Protein AF-A0A535AW73-F1 (afdb_monomer_lite)

Secondary structure (DSSP, 8-state):
-EEEEEEEEPPTT-HHHHHHHHHH----GGGSTT--EEEEEE-TTT-EEEEEEEE-TTSS---

Foldseek 3Di:
DDKDKDKDADDPPCLVVVVVCVVPDDDPLVVAPAWDDKDKDDDPPRSMIMMITDHPPPPPPDD

Sequence (63 aa):
MSIAMNRFRVSAGREADFDRTWRERKSYLGGVPGFAQFALLRDEGSGEYVSHTHLPLAIGRDR

Structure (mmCIF, N/CA/C/O backbone):
data_AF-A0A535AW73-F1
#
_entry.id   AF-A0A535AW73-F1
#
loop_
_atom_site.group_PDB
_atom_site.id
_atom_site.type_symbol
_atom_site.label_atom_id
_atom_site.label_alt_id
_atom_site.label_comp_id
_atom_site.label_asym_id
_atom_site.label_entity_id
_atom_site.label_seq_id
_atom_site.pdbx_PDB_ins_code
_atom_site.Cartn_x
_atom_site.Cartn_y
_atom_site.Cartn_z
_atom_site.occupancy
_atom_site.B_iso_or_equiv
_atom_site.auth_seq_id
_atom_site.auth_comp_id
_atom_site.auth_asym_id
_atom_site.auth_atom_id
_atom_site.pdbx_PDB_model_num
ATOM 1 N N . MET A 1 1 ? 19.729 5.985 -7.330 1.00 79.75 1 MET A N 1
ATOM 2 C CA . MET A 1 1 ? 18.442 5.443 -6.866 1.00 79.75 1 MET A CA 1
ATOM 3 C C . MET A 1 1 ? 17.619 6.598 -6.320 1.00 79.75 1 MET A C 1
ATOM 5 O O . MET A 1 1 ? 18.212 7.476 -5.705 1.00 79.75 1 MET A O 1
ATOM 9 N N . SER A 1 2 ? 16.313 6.625 -6.546 1.0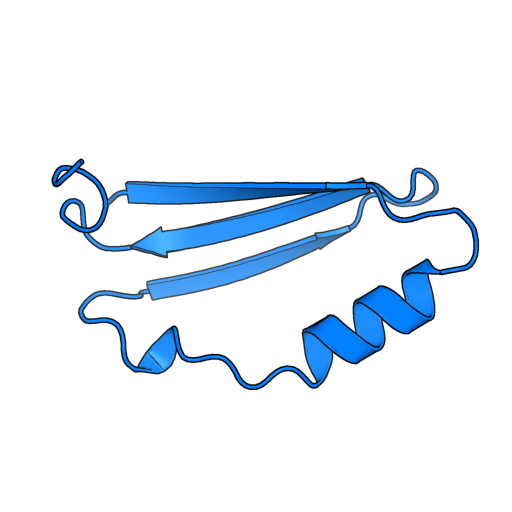0 87.38 2 SER A N 1
ATOM 10 C CA . SER A 1 2 ? 15.383 7.532 -5.868 1.00 87.38 2 SER A CA 1
ATOM 11 C C . SER A 1 2 ? 14.352 6.716 -5.086 1.00 87.38 2 SER A C 1
ATOM 13 O O . SER A 1 2 ? 14.122 5.538 -5.379 1.00 87.38 2 SER A O 1
ATOM 15 N N . ILE A 1 3 ? 13.756 7.340 -4.068 1.00 89.94 3 ILE A N 1
ATOM 16 C CA . ILE A 1 3 ? 12.657 6.757 -3.300 1.00 89.94 3 ILE A CA 1
ATOM 17 C C . ILE A 1 3 ? 11.445 7.663 -3.461 1.00 89.94 3 ILE A C 1
ATOM 19 O O . ILE A 1 3 ? 11.503 8.842 -3.119 1.00 89.94 3 ILE A O 1
ATOM 23 N N . ALA A 1 4 ? 10.348 7.105 -3.967 1.00 92.56 4 ALA A N 1
ATOM 24 C CA . ALA A 1 4 ? 9.048 7.757 -3.904 1.00 92.56 4 ALA A CA 1
ATOM 25 C C . ALA A 1 4 ? 8.317 7.296 -2.637 1.00 92.56 4 ALA A C 1
ATOM 27 O O . ALA A 1 4 ? 8.187 6.090 -2.396 1.00 92.56 4 ALA A O 1
ATOM 28 N N . MET A 1 5 ? 7.842 8.257 -1.841 1.00 95.38 5 MET A N 1
ATOM 29 C CA . MET A 1 5 ? 7.098 8.003 -0.611 1.00 95.38 5 MET A CA 1
ATOM 30 C C . MET A 1 5 ? 5.748 8.708 -0.649 1.00 95.38 5 MET A C 1
ATOM 32 O O . MET A 1 5 ? 5.691 9.930 -0.729 1.00 95.38 5 MET A O 1
ATOM 36 N N . ASN A 1 6 ? 4.666 7.936 -0.573 1.00 94.25 6 ASN A N 1
ATOM 37 C CA . ASN A 1 6 ? 3.314 8.471 -0.446 1.00 94.25 6 ASN A CA 1
ATOM 38 C C . ASN A 1 6 ? 2.828 8.229 0.975 1.00 94.25 6 ASN A C 1
ATOM 40 O O . ASN A 1 6 ? 3.084 7.161 1.534 1.00 94.25 6 ASN A O 1
ATOM 44 N N . ARG A 1 7 ? 2.099 9.196 1.530 1.00 95.56 7 ARG A N 1
ATOM 45 C CA . ARG A 1 7 ? 1.419 9.074 2.817 1.00 95.56 7 ARG A CA 1
ATOM 46 C C . ARG A 1 7 ? -0.085 9.130 2.590 1.00 95.56 7 ARG A C 1
ATOM 48 O O . ARG A 1 7 ? -0.566 10.015 1.886 1.00 95.56 7 ARG A O 1
ATOM 55 N N . PHE A 1 8 ? -0.809 8.202 3.199 1.00 94.81 8 PHE A N 1
ATOM 56 C CA . PHE A 1 8 ? -2.263 8.129 3.138 1.00 94.81 8 PHE A CA 1
ATOM 57 C C . PHE A 1 8 ? -2.827 8.136 4.551 1.00 94.81 8 PHE A C 1
ATOM 59 O O . PHE A 1 8 ? -2.275 7.498 5.445 1.00 94.81 8 PHE A O 1
ATOM 66 N N . ARG A 1 9 ? -3.962 8.810 4.724 1.00 95.94 9 ARG A N 1
ATOM 67 C CA . ARG A 1 9 ? -4.777 8.715 5.930 1.00 95.94 9 ARG A CA 1
ATOM 68 C C . ARG A 1 9 ? -6.131 8.141 5.551 1.00 95.94 9 ARG A C 1
ATOM 70 O O . ARG A 1 9 ? -6.838 8.720 4.727 1.00 95.94 9 ARG A O 1
ATOM 77 N N . VAL A 1 10 ? -6.466 6.995 6.123 1.00 95.38 10 VAL A N 1
ATOM 78 C CA . VAL A 1 10 ? -7.719 6.284 5.868 1.00 95.38 10 VAL A CA 1
ATOM 79 C C . VAL A 1 10 ? -8.720 6.639 6.961 1.00 95.38 10 VAL A C 1
ATOM 81 O O . VAL A 1 10 ? -8.361 6.807 8.123 1.00 95.38 10 VAL A O 1
ATOM 84 N N . SER A 1 11 ? -9.988 6.795 6.586 1.00 95.25 11 SER A N 1
ATOM 85 C CA . SER A 1 11 ? -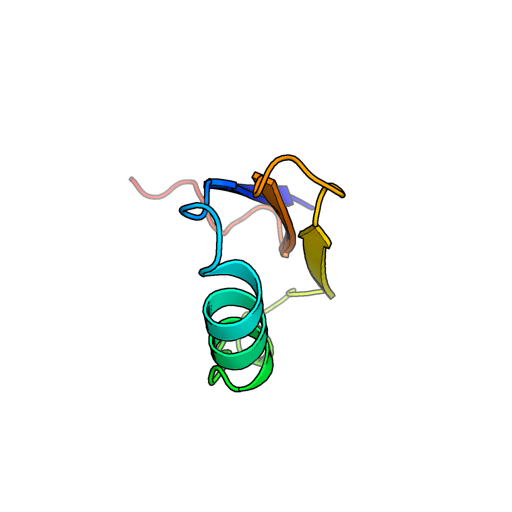11.063 7.016 7.554 1.00 95.25 11 SER A CA 1
ATOM 86 C C . SER A 1 11 ? -11.225 5.801 8.470 1.00 95.25 11 SER A C 1
ATOM 88 O O . SER A 1 11 ? -11.199 4.666 7.993 1.00 95.25 11 SER A O 1
ATOM 90 N N . ALA A 1 12 ? -11.452 6.048 9.762 1.00 94.19 12 ALA A N 1
ATOM 91 C CA . ALA A 1 12 ? -11.633 4.995 10.757 1.00 94.19 12 ALA A CA 1
ATOM 92 C C . ALA A 1 12 ? -12.710 3.979 10.333 1.00 94.19 12 ALA A C 1
ATOM 94 O O . ALA A 1 12 ? -13.793 4.358 9.878 1.00 94.19 12 ALA A O 1
ATOM 95 N N . GLY A 1 13 ? -12.402 2.690 10.473 1.00 94.62 13 GLY A N 1
ATOM 96 C CA . GLY A 1 13 ? -13.278 1.580 10.091 1.00 94.62 13 GLY A CA 1
ATOM 97 C C . GLY A 1 13 ? -13.224 1.205 8.605 1.00 94.62 13 GLY A C 1
ATOM 98 O O . GLY A 1 13 ? -13.887 0.253 8.196 1.00 94.62 13 GLY A O 1
ATOM 99 N N . ARG A 1 14 ? -12.452 1.923 7.776 1.00 95.81 14 ARG A N 1
ATOM 100 C CA . ARG A 1 14 ? -12.282 1.645 6.333 1.00 95.81 14 ARG A CA 1
ATOM 101 C C . ARG A 1 14 ? -10.936 1.014 5.988 1.00 95.81 14 ARG A C 1
ATOM 103 O O . ARG A 1 14 ? -10.636 0.797 4.817 1.00 95.81 14 ARG A O 1
ATOM 110 N N . GLU A 1 15 ? -10.124 0.691 6.985 1.00 95.38 15 GLU A N 1
ATOM 111 C CA . GLU A 1 15 ? -8.781 0.145 6.812 1.00 95.38 15 GLU A CA 1
ATOM 112 C C . GLU A 1 15 ? -8.801 -1.206 6.098 1.00 95.38 15 GLU A C 1
ATOM 114 O O . GLU A 1 15 ? -8.000 -1.434 5.200 1.00 95.38 15 GLU A O 1
ATOM 119 N N . ALA A 1 16 ? -9.750 -2.081 6.440 1.00 94.81 16 ALA A N 1
ATOM 120 C CA . ALA A 1 16 ? -9.876 -3.388 5.796 1.00 94.81 16 ALA A CA 1
ATOM 121 C C . ALA A 1 16 ? -10.222 -3.270 4.299 1.00 94.81 16 ALA A C 1
ATOM 123 O O . ALA A 1 16 ? -9.664 -3.993 3.472 1.00 94.81 16 ALA A O 1
ATOM 124 N N . ASP A 1 17 ? -11.100 -2.328 3.939 1.00 96.31 17 ASP A N 1
ATOM 125 C CA . ASP A 1 17 ? -11.432 -2.037 2.540 1.00 96.31 17 ASP A CA 1
ATOM 126 C C . ASP A 1 17 ? -10.231 -1.476 1.779 1.00 96.31 17 ASP A C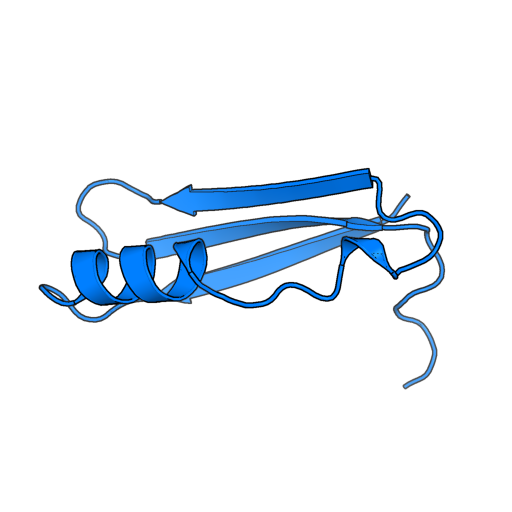 1
ATOM 128 O O . ASP A 1 17 ? -9.970 -1.880 0.641 1.00 96.31 17 ASP A O 1
ATOM 132 N N . PHE A 1 18 ? -9.506 -0.545 2.405 1.00 95.50 18 PHE A N 1
ATOM 133 C CA . PHE A 1 18 ? -8.291 0.033 1.846 1.00 95.50 18 PHE A CA 1
ATOM 134 C C . PHE A 1 18 ? -7.244 -1.053 1.600 1.00 95.50 18 PHE A C 1
ATOM 136 O O . PHE A 1 18 ? -6.747 -1.182 0.484 1.00 95.50 18 PHE A O 1
ATOM 143 N N . ASP A 1 19 ? -6.978 -1.884 2.603 1.00 94.56 19 ASP A N 1
ATOM 144 C CA . ASP A 1 19 ? -6.038 -2.993 2.527 1.00 94.56 19 ASP A CA 1
ATOM 145 C C . ASP A 1 19 ? -6.403 -3.988 1.420 1.00 94.56 19 ASP A C 1
ATOM 147 O O . ASP A 1 19 ? -5.529 -4.437 0.675 1.00 94.56 19 ASP A O 1
ATOM 151 N N . ARG A 1 20 ? -7.687 -4.346 1.300 1.00 96.25 20 ARG A N 1
ATOM 152 C CA . ARG A 1 20 ? -8.183 -5.226 0.235 1.00 96.25 20 ARG A CA 1
ATOM 153 C C . ARG A 1 20 ? -7.951 -4.601 -1.138 1.00 96.25 20 ARG A C 1
ATOM 155 O O . ARG A 1 20 ? -7.315 -5.218 -1.985 1.00 96.25 20 ARG A O 1
ATOM 162 N N . THR A 1 21 ? -8.379 -3.353 -1.319 1.00 94.62 21 THR A N 1
ATOM 163 C CA . THR A 1 21 ? -8.214 -2.621 -2.582 1.00 94.62 21 THR A CA 1
ATOM 164 C C . THR A 1 21 ? -6.739 -2.512 -2.962 1.00 94.62 21 THR A C 1
ATOM 166 O O . THR A 1 21 ? -6.376 -2.745 -4.111 1.00 94.62 21 THR A O 1
ATOM 169 N N . TRP A 1 22 ? -5.860 -2.206 -2.000 1.00 92.00 22 TRP A N 1
ATOM 170 C CA . TRP A 1 22 ? -4.423 -2.136 -2.246 1.00 92.00 22 TRP A CA 1
ATOM 171 C C . TRP A 1 22 ? -3.820 -3.501 -2.576 1.00 92.00 22 TRP A C 1
ATOM 173 O O . TRP A 1 22 ? -2.950 -3.555 -3.442 1.00 92.00 22 TRP A O 1
ATOM 183 N N . ARG A 1 23 ? -4.256 -4.596 -1.945 1.00 91.75 23 ARG A N 1
ATOM 184 C CA . ARG A 1 23 ? -3.776 -5.954 -2.261 1.00 91.75 23 ARG A CA 1
ATOM 185 C C . ARG A 1 23 ? -4.222 -6.438 -3.638 1.00 91.75 23 ARG A C 1
ATOM 187 O O . ARG A 1 23 ? -3.428 -7.043 -4.347 1.00 91.75 23 ARG A O 1
ATOM 194 N N . GLU A 1 24 ? -5.461 -6.154 -4.015 1.00 95.50 24 GLU A N 1
ATOM 195 C CA . GLU A 1 24 ? -6.072 -6.630 -5.262 1.00 95.50 24 GLU A CA 1
ATOM 196 C C . GLU A 1 24 ? -5.758 -5.732 -6.467 1.00 95.50 24 GLU A C 1
ATOM 198 O O . GLU A 1 24 ? -6.070 -6.076 -7.609 1.00 95.50 24 GLU A O 1
ATOM 203 N N . ARG A 1 25 ? -5.134 -4.569 -6.242 1.00 93.81 25 ARG A N 1
ATOM 204 C CA . ARG A 1 25 ? -4.869 -3.610 -7.314 1.00 93.81 25 A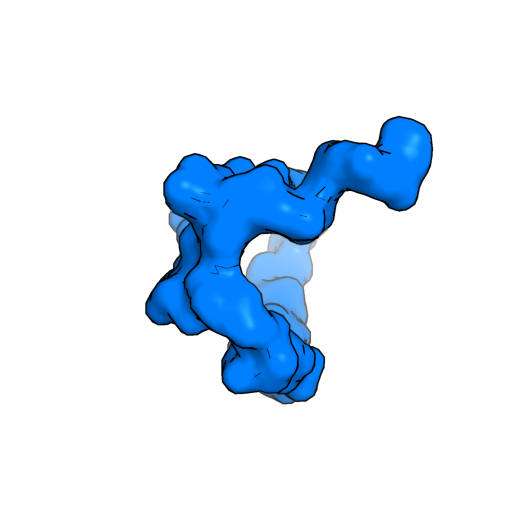RG A CA 1
ATOM 205 C C . ARG A 1 25 ? -3.981 -4.208 -8.401 1.00 93.81 25 ARG A C 1
ATOM 207 O O . ARG A 1 25 ? -2.932 -4.802 -8.144 1.00 93.81 25 ARG A O 1
ATOM 214 N N . LYS A 1 26 ? -4.322 -3.898 -9.649 1.00 93.38 26 LYS A N 1
ATOM 215 C CA . LYS A 1 26 ? -3.405 -4.084 -10.770 1.00 93.38 26 LYS A CA 1
ATOM 216 C C . LYS A 1 26 ? -2.271 -3.061 -10.665 1.00 93.38 26 LYS A C 1
ATOM 218 O O . LYS A 1 26 ? -2.496 -1.861 -10.808 1.00 93.38 26 LYS A O 1
ATOM 223 N N . SER A 1 27 ? -1.054 -3.533 -10.402 1.00 90.81 27 SER A N 1
ATOM 224 C CA . SER A 1 27 ? 0.148 -2.696 -10.377 1.00 90.81 27 SER A CA 1
ATOM 225 C C . SER A 1 27 ? 0.831 -2.677 -11.743 1.00 90.81 27 SER A C 1
ATOM 227 O O . SER A 1 27 ? 0.982 -3.718 -12.378 1.00 90.81 27 SER A O 1
ATOM 229 N N . TYR A 1 28 ? 1.299 -1.501 -12.160 1.00 91.88 28 TYR A N 1
ATOM 230 C CA . TYR A 1 28 ? 2.108 -1.318 -13.371 1.00 91.88 28 TYR A CA 1
ATOM 231 C C . TYR A 1 28 ? 3.600 -1.110 -13.062 1.00 91.88 28 TYR A C 1
ATOM 233 O O . TYR A 1 28 ? 4.402 -0.974 -13.982 1.00 91.88 28 TYR A O 1
ATOM 241 N N . LEU A 1 29 ? 3.994 -1.118 -11.779 1.00 91.00 29 LEU A N 1
ATOM 242 C CA . LEU A 1 29 ? 5.376 -0.861 -11.350 1.00 91.00 29 LEU A CA 1
ATOM 243 C C . LEU A 1 29 ? 6.371 -1.891 -11.898 1.00 91.00 29 LEU A C 1
ATOM 245 O O . LEU A 1 29 ? 7.496 -1.530 -12.215 1.00 91.00 29 LEU A O 1
ATOM 249 N N . GLY A 1 30 ? 5.945 -3.145 -12.083 1.00 89.94 30 GLY A N 1
ATOM 250 C CA . GLY A 1 30 ? 6.794 -4.186 -12.674 1.00 89.94 30 GLY A CA 1
ATOM 251 C C . GLY A 1 30 ? 7.201 -3.911 -14.127 1.00 89.94 30 GLY A C 1
ATOM 252 O O . GLY A 1 30 ? 8.179 -4.478 -14.595 1.00 89.94 30 GLY A O 1
ATOM 253 N N . GLY A 1 31 ? 6.480 -3.032 -14.833 1.00 91.50 31 GLY A N 1
ATOM 254 C CA . GLY A 1 31 ? 6.837 -2.588 -16.183 1.00 91.50 31 GLY A CA 1
ATOM 255 C C . GLY A 1 31 ? 7.748 -1.359 -16.215 1.00 91.50 31 GLY A C 1
ATOM 256 O O . GLY A 1 31 ? 8.147 -0.939 -17.297 1.00 91.50 31 GLY A O 1
ATOM 257 N N . VAL A 1 32 ? 8.065 -0.759 -15.064 1.00 90.12 32 VAL A N 1
ATOM 258 C CA . VAL A 1 32 ? 8.900 0.444 -14.989 1.00 90.12 32 VAL A CA 1
ATOM 259 C C . VAL A 1 32 ? 10.375 0.030 -14.999 1.00 90.12 32 VAL A C 1
ATOM 261 O O . VAL A 1 32 ? 10.813 -0.657 -14.072 1.00 90.12 32 VAL A O 1
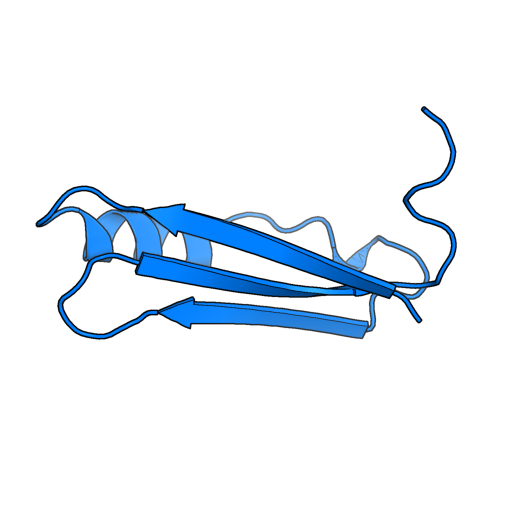ATOM 264 N N . PRO A 1 33 ? 11.175 0.443 -16.003 1.00 90.81 33 PRO A N 1
ATOM 265 C CA . PRO A 1 33 ? 12.595 0.112 -16.045 1.00 90.81 33 PRO A CA 1
ATOM 266 C C . PRO A 1 33 ? 13.305 0.559 -14.766 1.00 90.81 33 PRO A C 1
ATOM 268 O O . PRO A 1 33 ? 13.173 1.705 -14.342 1.00 90.81 33 PRO A O 1
ATOM 271 N N . GLY A 1 34 ? 14.051 -0.351 -14.140 1.00 90.12 34 GLY A N 1
ATOM 272 C CA . GLY A 1 34 ? 14.778 -0.074 -12.900 1.00 90.12 34 GLY A CA 1
ATOM 273 C C . GLY A 1 34 ? 13.920 -0.029 -11.630 1.00 90.12 34 GLY A C 1
ATOM 274 O O . GLY A 1 34 ? 14.456 0.306 -10.573 1.00 90.12 34 GLY A O 1
ATOM 275 N N . PHE A 1 35 ? 12.622 -0.350 -11.693 1.00 93.06 35 PHE A N 1
ATOM 276 C CA . PHE A 1 35 ? 11.841 -0.612 -10.485 1.00 93.06 35 PHE A CA 1
ATOM 277 C C . PHE A 1 35 ? 12.467 -1.771 -9.708 1.00 93.06 35 PHE A C 1
ATOM 279 O O . PHE A 1 35 ? 12.688 -2.847 -10.261 1.00 93.06 35 PHE A O 1
ATOM 286 N N . ALA A 1 36 ? 12.751 -1.540 -8.426 1.00 91.94 36 ALA A N 1
ATOM 287 C CA . ALA A 1 36 ? 13.390 -2.544 -7.582 1.00 91.94 36 ALA A CA 1
ATOM 288 C C . ALA A 1 36 ? 12.430 -3.130 -6.543 1.00 91.94 36 ALA A C 1
ATOM 290 O O . ALA A 1 36 ? 12.391 -4.342 -6.351 1.00 91.94 36 ALA A O 1
ATOM 291 N N . GLN A 1 37 ? 11.658 -2.287 -5.854 1.00 93.62 37 GLN A N 1
ATOM 292 C CA . GLN A 1 37 ? 10.808 -2.736 -4.754 1.00 93.62 37 GLN A CA 1
ATOM 293 C C . GLN A 1 37 ? 9.685 -1.747 -4.462 1.00 93.62 37 GLN A C 1
ATOM 295 O O . GLN A 1 37 ? 9.841 -0.535 -4.622 1.00 93.62 37 GLN A O 1
ATOM 300 N N . PHE A 1 38 ? 8.576 -2.285 -3.961 1.00 94.31 38 PHE A N 1
ATOM 301 C CA . PHE A 1 38 ? 7.491 -1.543 -3.338 1.00 94.31 38 PHE A CA 1
ATOM 302 C C . PHE A 1 38 ? 7.137 -2.178 -1.986 1.00 94.31 38 PHE A C 1
ATOM 304 O O . PHE A 1 38 ? 7.043 -3.403 -1.902 1.00 94.31 38 PHE A O 1
ATOM 311 N N . ALA A 1 39 ? 6.849 -1.361 -0.972 1.00 94.50 39 ALA A N 1
ATOM 312 C CA . ALA A 1 39 ? 6.109 -1.798 0.209 1.00 94.50 39 ALA A CA 1
ATOM 313 C C . ALA A 1 39 ? 5.100 -0.739 0.641 1.00 94.50 39 ALA A C 1
ATOM 315 O O . ALA A 1 39 ? 5.318 0.460 0.468 1.00 94.50 39 ALA A O 1
ATOM 316 N N . LEU A 1 40 ? 4.007 -1.213 1.233 1.00 95.81 40 LEU A N 1
ATOM 317 C CA . LEU A 1 40 ? 3.017 -0.406 1.927 1.00 95.81 40 LEU A CA 1
ATOM 318 C C . LEU A 1 40 ? 3.088 -0.777 3.406 1.00 95.81 40 LEU A C 1
ATOM 320 O O . LEU A 1 40 ? 2.922 -1.943 3.757 1.00 95.81 40 LEU A O 1
ATOM 324 N N . LEU A 1 41 ? 3.361 0.210 4.246 1.00 95.44 41 LEU A N 1
ATOM 325 C CA . LEU A 1 41 ? 3.398 0.085 5.690 1.00 95.44 41 LEU A CA 1
ATOM 326 C C . LEU A 1 41 ? 2.124 0.697 6.259 1.00 95.44 41 LEU A C 1
ATOM 328 O O . LEU A 1 41 ? 1.661 1.734 5.779 1.00 95.44 41 LEU A O 1
ATOM 332 N N . ARG A 1 42 ? 1.585 0.044 7.282 1.00 95.12 42 ARG A N 1
ATOM 333 C CA . ARG A 1 42 ? 0.422 0.486 8.041 1.00 95.12 42 ARG A CA 1
ATOM 334 C C . ARG A 1 42 ? 0.873 0.779 9.461 1.00 95.12 42 ARG A C 1
ATOM 336 O O . ARG A 1 42 ? 1.559 -0.050 10.053 1.00 95.12 42 ARG A O 1
ATOM 343 N N . ASP A 1 43 ? 0.473 1.925 9.985 1.00 94.31 43 ASP A N 1
ATOM 344 C CA . ASP A 1 43 ? 0.589 2.211 11.408 1.00 94.31 43 ASP A CA 1
ATOM 345 C C . ASP A 1 43 ? -0.617 1.627 12.158 1.00 94.31 43 ASP A C 1
ATOM 347 O O . ASP A 1 43 ? -1.769 1.718 11.710 1.00 94.31 43 ASP A O 1
ATOM 351 N N . GLU A 1 44 ? -0.360 0.977 13.289 1.00 86.81 44 GLU A N 1
ATOM 352 C CA . GLU A 1 44 ? -1.411 0.326 14.062 1.00 86.81 44 GLU A CA 1
ATOM 353 C C . GLU A 1 44 ? -2.225 1.369 14.838 1.00 86.81 44 GLU A C 1
ATOM 355 O O . GLU A 1 44 ? -1.704 2.145 15.629 1.00 86.81 44 GLU A O 1
ATOM 360 N N . GLY A 1 45 ? -3.541 1.392 14.613 1.00 82.81 45 GLY A N 1
ATOM 361 C CA . GLY A 1 45 ? -4.475 2.210 15.393 1.00 82.81 45 GLY A CA 1
ATOM 362 C C . GLY A 1 45 ? -4.656 3.667 14.947 1.00 82.81 45 GLY A C 1
ATOM 363 O O . GLY A 1 45 ? -5.607 4.297 15.401 1.00 82.81 45 GLY A O 1
ATOM 364 N N . SER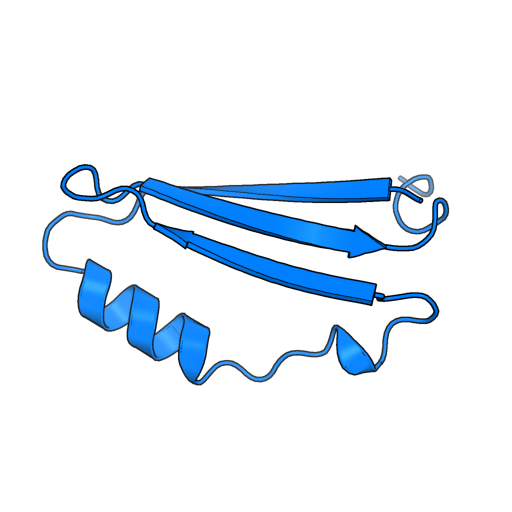 A 1 46 ? -3.834 4.206 14.039 1.00 90.00 46 SER A N 1
ATOM 365 C CA . SER A 1 46 ? -3.985 5.597 13.558 1.00 90.00 46 SER A CA 1
ATOM 366 C C . SER A 1 46 ? -4.706 5.741 12.213 1.00 90.00 46 SER A C 1
ATOM 368 O O . SER A 1 46 ? -5.153 6.837 11.865 1.00 90.00 46 SER A O 1
ATOM 370 N N . GLY A 1 47 ? -4.806 4.653 11.440 1.00 92.56 47 GLY A N 1
ATOM 371 C CA . GLY A 1 47 ? -5.300 4.693 10.059 1.00 92.56 47 GLY A CA 1
ATOM 372 C C . GLY A 1 47 ? -4.316 5.344 9.076 1.00 92.56 47 GLY A C 1
ATOM 373 O O . GLY A 1 47 ? -4.694 5.658 7.945 1.00 92.56 47 GLY A O 1
ATOM 374 N N . GLU A 1 48 ? -3.065 5.566 9.487 1.00 97.06 48 GLU A N 1
ATOM 375 C CA . GLU A 1 48 ? -2.002 6.112 8.645 1.00 97.06 48 GLU A CA 1
ATOM 376 C C . GLU A 1 48 ? -1.263 4.998 7.891 1.00 97.06 48 GLU A C 1
ATOM 378 O O . GLU A 1 48 ? -0.984 3.919 8.420 1.00 97.06 48 GLU A O 1
ATOM 383 N N . TYR A 1 49 ? -0.912 5.283 6.639 1.00 97.38 49 TYR A N 1
ATOM 384 C CA . TYR A 1 49 ? -0.150 4.388 5.777 1.00 97.38 49 TYR A CA 1
ATOM 385 C C . TYR A 1 49 ? 0.955 5.152 5.066 1.00 97.38 49 TYR A C 1
ATOM 387 O O . TYR A 1 49 ? 0.774 6.302 4.655 1.00 97.38 49 TYR A O 1
ATOM 395 N N . VAL A 1 50 ? 2.081 4.483 4.843 1.00 96.94 50 VAL A N 1
ATOM 396 C CA . VAL A 1 50 ? 3.189 5.014 4.048 1.00 96.94 50 VAL A CA 1
ATOM 397 C C . VAL A 1 50 ? 3.612 3.979 3.020 1.00 96.94 50 VAL A C 1
ATOM 399 O O . VAL A 1 50 ? 3.794 2.812 3.352 1.00 96.94 50 VAL A O 1
ATOM 402 N N . SER A 1 51 ? 3.803 4.389 1.768 1.00 95.44 51 SER A N 1
ATOM 403 C CA . SER A 1 51 ? 4.442 3.538 0.763 1.00 95.44 51 SER A CA 1
ATOM 404 C C . SER A 1 51 ? 5.907 3.910 0.581 1.00 95.44 51 SER A C 1
ATOM 406 O O . SER A 1 51 ? 6.203 5.099 0.510 1.00 95.44 51 SER A O 1
ATOM 408 N N . HIS A 1 52 ? 6.789 2.936 0.370 1.00 94.31 52 HIS A N 1
ATOM 409 C CA . HIS A 1 52 ? 8.102 3.161 -0.235 1.00 94.31 52 HIS A CA 1
ATOM 410 C C . HIS A 1 52 ? 8.148 2.527 -1.626 1.00 94.31 52 HIS A C 1
ATOM 412 O O . HIS A 1 52 ? 7.625 1.433 -1.831 1.00 94.31 52 HIS A O 1
ATOM 418 N N . THR A 1 53 ? 8.761 3.208 -2.592 1.00 94.19 53 THR A N 1
ATOM 419 C CA . THR A 1 53 ? 9.025 2.658 -3.929 1.00 94.19 53 THR A CA 1
ATOM 420 C C . THR A 1 53 ? 10.454 2.986 -4.330 1.00 94.19 53 THR A C 1
ATOM 422 O O . THR A 1 53 ? 10.820 4.159 -4.364 1.00 94.19 53 THR A O 1
ATOM 425 N N . HIS A 1 54 ? 11.250 1.968 -4.647 1.00 93.44 54 HIS A N 1
ATOM 426 C CA . HIS A 1 54 ? 12.609 2.129 -5.158 1.00 93.44 54 HIS A CA 1
ATOM 427 C C . HIS A 1 54 ? 12.592 2.212 -6.684 1.00 93.44 54 HIS A C 1
ATOM 429 O O . HIS A 1 54 ? 12.150 1.274 -7.356 1.00 93.44 54 HIS A O 1
ATOM 435 N N . LEU A 1 55 ? 13.078 3.335 -7.212 1.00 86.81 55 LEU A N 1
ATOM 436 C CA . LEU A 1 55 ? 13.082 3.665 -8.636 1.00 86.81 55 LEU A CA 1
ATOM 437 C C . LEU A 1 55 ? 14.478 4.147 -9.075 1.00 86.81 55 LEU A C 1
ATOM 439 O O . LEU A 1 55 ? 15.290 4.588 -8.246 1.00 86.81 55 LEU A O 1
ATOM 443 N N . PRO A 1 56 ? 14.798 4.106 -10.379 1.00 84.44 56 PRO A N 1
ATOM 444 C CA . PRO A 1 56 ? 15.985 4.775 -10.887 1.00 84.44 56 PRO A CA 1
ATOM 445 C C . PRO A 1 56 ? 15.861 6.293 -10.694 1.00 84.44 56 PRO A C 1
ATOM 447 O O . PRO A 1 56 ? 14.770 6.854 -10.618 1.00 84.44 56 PRO A O 1
ATOM 450 N N . LEU A 1 57 ? 17.006 6.981 -10.658 1.00 75.94 57 LEU A N 1
ATOM 451 C CA . LEU A 1 57 ? 17.109 8.431 -10.412 1.00 75.94 57 LEU A CA 1
ATOM 452 C C . LEU A 1 57 ? 16.304 9.315 -11.394 1.00 75.94 57 LEU A C 1
ATOM 454 O O . LEU A 1 57 ? 16.150 10.502 -11.130 1.00 75.94 57 LEU A O 1
ATOM 458 N N . ALA A 1 58 ? 15.786 8.764 -12.497 1.00 64.69 58 ALA A N 1
ATOM 459 C CA . ALA A 1 58 ? 15.270 9.514 -13.642 1.00 64.69 58 ALA A CA 1
ATOM 460 C C . ALA A 1 58 ? 13.732 9.613 -13.766 1.00 64.69 58 ALA A C 1
ATOM 462 O O . ALA A 1 58 ? 13.254 10.024 -14.815 1.00 64.69 58 ALA A O 1
ATOM 463 N N . ILE A 1 59 ? 12.932 9.285 -12.744 1.00 58.56 59 ILE A N 1
ATOM 464 C CA . ILE A 1 59 ? 11.449 9.306 -12.867 1.00 58.56 59 ILE A CA 1
ATOM 465 C C . ILE A 1 59 ? 10.810 10.582 -12.281 1.00 58.56 59 ILE A C 1
ATOM 467 O O . ILE A 1 59 ? 9.688 10.555 -11.791 1.00 58.56 59 ILE A O 1
ATOM 471 N N . GLY A 1 60 ? 11.508 11.723 -12.272 1.00 56.88 60 GLY A N 1
ATOM 472 C CA . GLY A 1 60 ? 10.980 12.891 -11.548 1.00 56.88 60 GLY A CA 1
ATOM 473 C C . GLY A 1 60 ? 11.554 14.259 -11.883 1.00 56.88 60 GLY A C 1
ATOM 474 O O . GLY A 1 60 ? 11.486 15.140 -11.035 1.00 56.88 60 GLY A O 1
ATOM 475 N N . ARG A 1 61 ? 12.128 14.461 -13.073 1.00 51.34 61 ARG A N 1
ATOM 476 C CA . ARG A 1 61 ? 12.637 15.785 -13.470 1.00 51.34 61 ARG A CA 1
ATOM 477 C C . ARG A 1 61 ? 12.197 16.214 -14.865 1.00 51.34 61 ARG A C 1
ATOM 479 O O . ARG A 1 61 ? 12.985 16.775 -15.612 1.00 51.34 61 ARG A O 1
ATOM 486 N N . ASP A 1 62 ? 10.939 15.936 -15.184 1.00 46.28 62 ASP A N 1
ATOM 487 C CA . ASP A 1 62 ? 10.256 16.588 -16.299 1.00 46.28 62 ASP A CA 1
ATOM 488 C C . ASP A 1 62 ? 8.838 16.983 -15.865 1.00 46.28 62 ASP A C 1
ATOM 490 O O . ASP A 1 62 ? 7.850 16.315 -16.172 1.00 46.28 62 ASP A O 1
ATOM 494 N N . ARG A 1 63 ? 8.792 17.996 -14.993 1.00 41.72 63 ARG A N 1
ATOM 495 C CA . ARG A 1 63 ? 7.740 19.009 -14.843 1.00 41.72 63 ARG A CA 1
ATOM 496 C C . ARG A 1 63 ? 8.331 20.223 -14.141 1.00 41.72 63 ARG A C 1
ATOM 498 O O . ARG A 1 63 ? 9.094 20.009 -13.172 1.00 41.72 63 ARG A O 1
#

Radius of gyration: 13.53 Å; chains: 1; bounding box: 32×26×32 Å

pLDDT: mean 88.83, std 12.44, range [41.72, 97.38]